Protein AF-A0A7S0W3G4-F1 (afdb_monomer)

Foldseek 3Di:
DDPQLQPAEDEPAQDCDQEDALVVLVNPNHNYYHHHNNPNHPYPNVVCCVDPVNHPVLSSLSSCQLQVCLVPVDGDNPPSPDPDDDDDPSNVVSVVVVVVVVVVVVVVVVVVPD

Mean predicted aligned error: 11.51 Å

Nearest PDB structures (foldseek):
  8xp3-assembly1_JC  TM=8.625E-01  e=6.969E-02  Homo sapiens
  4tzh-assembly2_B  TM=7.902E-01  e=2.704E-01  Leptospira interrogans
  7ax1-assembly1_A  TM=7.245E-01  e=3.253E-01  Homo sapiens
  7txh-assembly2_E  TM=7.767E-01  e=5.326E-01  Homo sapiens
  8glv-assembly1_Eb  TM=8.135E-01  e=1.428E+00  Chlamydomonas reinhardtii

Sequence (114 aa):
MCSLRSLKVLTLEGNKLTAIPYSMCLITSLEKLELRENTNLFDPPYHMVEDHELGLPAIKRYLEGMHLAASLKSLVLTEMKLSFFRPNETLETTLKKLHERLIRAESKTSDHQM

Radius of gyration: 17.59 Å; Cα contacts (8 Å, |Δi|>4): 121; chains: 1; bounding box: 43×24×56 Å

Organism: NCBI:txid464990

pLDDT: mean 70.39, std 9.94, range [41.72, 84.94]

Structure (mmCIF, N/CA/C/O backbone):
data_AF-A0A7S0W3G4-F1
#
_entry.id   AF-A0A7S0W3G4-F1
#
loop_
_atom_site.group_PDB
_atom_site.id
_atom_site.type_symbol
_atom_site.label_atom_id
_atom_site.label_alt_id
_atom_site.label_comp_id
_atom_site.label_asym_id
_atom_site.label_entity_id
_atom_site.label_seq_id
_atom_site.pdbx_PDB_ins_code
_atom_site.Cartn_x
_atom_site.Cartn_y
_atom_site.Cartn_z
_atom_site.occupancy
_atom_site.B_iso_or_equiv
_atom_site.auth_seq_id
_atom_site.auth_comp_id
_atom_site.auth_asym_id
_atom_site.auth_atom_id
_atom_site.pdbx_PDB_model_num
ATOM 1 N N . MET A 1 1 ? -15.630 2.887 -12.544 1.00 41.72 1 MET A N 1
ATOM 2 C CA . MET A 1 1 ? -14.762 2.584 -11.383 1.00 41.72 1 MET A CA 1
ATOM 3 C C . MET A 1 1 ? -14.758 3.759 -10.395 1.00 41.72 1 MET A C 1
ATOM 5 O O . MET A 1 1 ? -13.733 4.400 -10.223 1.00 41.72 1 MET A O 1
ATOM 9 N N . CYS A 1 2 ? -15.906 4.103 -9.787 1.00 47.59 2 CYS A N 1
ATOM 10 C CA . CYS A 1 2 ? -16.076 5.417 -9.131 1.00 47.59 2 CYS A CA 1
ATOM 11 C C . CYS A 1 2 ? -16.771 5.420 -7.755 1.00 47.59 2 CYS A C 1
ATOM 13 O O . CYS A 1 2 ? -17.177 6.487 -7.313 1.00 47.59 2 CYS A O 1
ATOM 15 N N . SER A 1 3 ? -16.942 4.299 -7.051 1.00 53.28 3 SER A N 1
ATOM 16 C CA . SER A 1 3 ? -17.982 4.281 -6.001 1.00 53.28 3 SER A CA 1
ATOM 17 C C . SER A 1 3 ? -17.553 4.561 -4.554 1.00 53.28 3 SER A C 1
ATOM 19 O O . SER A 1 3 ? -18.414 4.522 -3.684 1.00 53.28 3 SER A O 1
ATOM 21 N N . LEU A 1 4 ? -16.281 4.857 -4.257 1.00 63.88 4 LEU A N 1
ATOM 22 C CA . LEU A 1 4 ? -15.828 5.027 -2.861 1.00 63.88 4 LEU A CA 1
ATOM 23 C C . LEU A 1 4 ? -15.244 6.411 -2.540 1.00 63.88 4 LEU A C 1
ATOM 25 O O . LEU A 1 4 ? -14.695 6.596 -1.465 1.00 63.88 4 LEU A O 1
ATOM 29 N N . ARG A 1 5 ? -15.411 7.417 -3.411 1.00 65.75 5 ARG A N 1
ATOM 30 C CA . ARG A 1 5 ? -14.889 8.791 -3.200 1.00 65.75 5 ARG A CA 1
ATOM 31 C C . ARG A 1 5 ? -15.431 9.528 -1.970 1.00 65.75 5 ARG A C 1
ATOM 33 O O . ARG A 1 5 ? -14.971 10.626 -1.694 1.00 65.75 5 ARG A O 1
ATOM 40 N N . SER A 1 6 ? -16.427 8.971 -1.287 1.00 75.94 6 SER A N 1
ATOM 41 C CA . SER A 1 6 ? -16.962 9.522 -0.040 1.00 75.94 6 SER A CA 1
ATOM 42 C C . SER A 1 6 ? -16.663 8.636 1.173 1.00 75.94 6 SER A C 1
ATOM 44 O O . SER A 1 6 ? -17.107 8.942 2.279 1.00 75.94 6 SER A O 1
ATOM 46 N N . LEU A 1 7 ? -15.948 7.524 0.976 1.00 81.00 7 LEU A N 1
ATOM 47 C CA . LEU A 1 7 ? -15.602 6.597 2.041 1.00 81.00 7 LEU A CA 1
ATOM 48 C C . LEU A 1 7 ? -14.524 7.236 2.919 1.00 81.00 7 LEU A C 1
ATOM 50 O O . LEU A 1 7 ? -13.432 7.537 2.435 1.00 81.00 7 LEU A O 1
ATOM 54 N N . LYS A 1 8 ? -14.856 7.460 4.192 1.00 83.75 8 LYS A N 1
ATOM 55 C CA . LYS A 1 8 ? -13.968 8.083 5.186 1.00 83.75 8 LYS A CA 1
ATOM 56 C C . LYS A 1 8 ? -13.251 7.072 6.065 1.00 83.75 8 LYS A C 1
ATOM 58 O O . LYS A 1 8 ? -12.100 7.281 6.428 1.00 83.75 8 LYS A O 1
ATOM 63 N N . VAL A 1 9 ? -13.918 5.968 6.380 1.00 84.94 9 VAL A N 1
ATOM 64 C CA . VAL A 1 9 ? -13.385 4.908 7.234 1.00 84.94 9 VAL A CA 1
ATOM 65 C C . VAL A 1 9 ? -13.524 3.588 6.493 1.00 84.94 9 VAL A C 1
ATOM 67 O O . VAL A 1 9 ? -14.603 3.274 5.990 1.00 84.94 9 VAL A O 1
ATOM 70 N N . LEU A 1 10 ? -12.431 2.836 6.414 1.00 83.12 10 LEU A N 1
ATOM 71 C CA . LEU A 1 10 ? -12.392 1.497 5.842 1.00 83.12 10 LEU A CA 1
ATOM 72 C C . LEU A 1 10 ? -11.768 0.552 6.865 1.00 83.12 10 LEU A C 1
ATOM 74 O O . LEU A 1 10 ? -10.601 0.697 7.225 1.00 83.12 10 LEU A O 1
ATOM 78 N N . THR A 1 11 ? -12.557 -0.416 7.316 1.00 84.06 11 THR A N 1
ATOM 79 C CA . THR A 1 11 ? -12.121 -1.431 8.274 1.00 84.06 11 THR A CA 1
ATOM 80 C C . THR A 1 11 ? -11.981 -2.754 7.542 1.00 84.06 11 THR A C 1
ATOM 82 O O . THR A 1 11 ? -12.953 -3.283 7.008 1.00 84.06 11 THR A O 1
ATOM 85 N N . LEU A 1 12 ? -10.758 -3.265 7.495 1.00 81.50 12 LEU A N 1
ATOM 86 C CA . LEU A 1 12 ? -10.3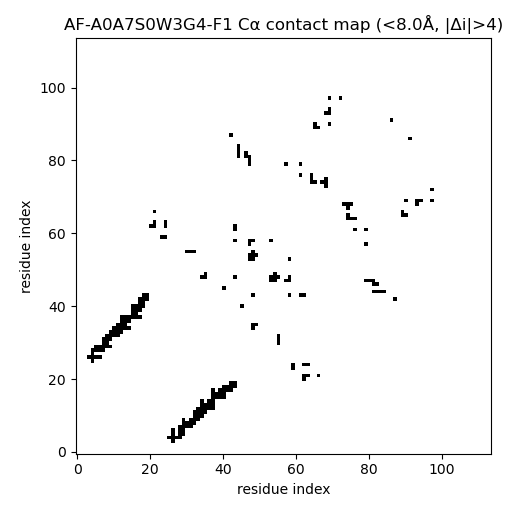82 -4.550 6.910 1.00 81.50 12 LEU A CA 1
ATOM 87 C C . LEU A 1 12 ? -9.714 -5.449 7.957 1.00 81.50 12 LEU A C 1
ATOM 89 O O . LEU A 1 12 ? -9.039 -6.416 7.609 1.00 81.50 12 LEU A O 1
ATOM 93 N N . GLU A 1 13 ? -9.902 -5.136 9.234 1.00 83.25 13 GLU A N 1
ATOM 94 C CA . GLU A 1 13 ? -9.385 -5.910 10.355 1.00 83.25 13 GLU A CA 1
ATOM 95 C C . GLU A 1 13 ? -9.895 -7.361 10.340 1.00 83.25 13 GLU A C 1
ATOM 97 O O . GLU A 1 13 ? -11.014 -7.629 9.898 1.00 83.25 13 GLU A O 1
ATOM 102 N N . GLY A 1 14 ? -9.048 -8.303 10.763 1.00 80.12 14 GLY A N 1
ATOM 103 C CA . GLY A 1 14 ? -9.400 -9.724 10.890 1.00 80.12 14 GLY A CA 1
ATOM 104 C C . GLY A 1 14 ? -9.544 -10.473 9.561 1.00 80.12 14 GLY A C 1
ATOM 105 O O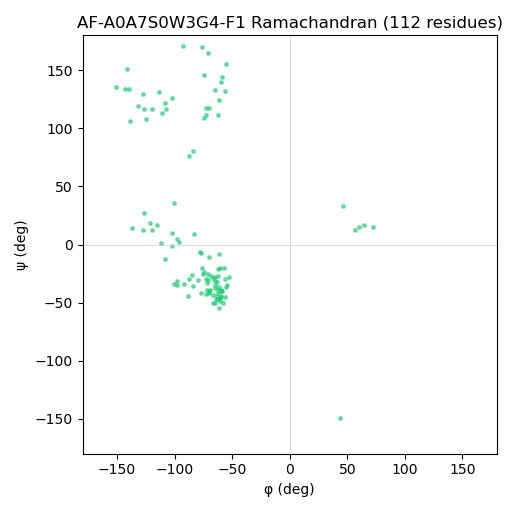 . GLY A 1 14 ? -10.124 -11.560 9.515 1.00 80.12 14 GLY A O 1
ATOM 106 N N . ASN A 1 15 ? -9.048 -9.904 8.458 1.00 80.69 15 ASN A N 1
ATOM 107 C CA . ASN A 1 15 ? -9.080 -10.553 7.151 1.00 80.69 15 ASN A CA 1
ATOM 108 C C . ASN A 1 15 ? -7.800 -11.356 6.868 1.00 80.69 15 ASN A C 1
ATOM 110 O O . ASN A 1 15 ? -6.805 -11.309 7.585 1.00 80.69 15 ASN A O 1
ATOM 114 N N . LYS A 1 16 ? -7.832 -12.137 5.786 1.00 80.75 16 LYS A N 1
ATOM 115 C CA . LYS A 1 16 ? -6.674 -12.892 5.278 1.00 80.75 16 LYS A CA 1
ATOM 116 C C . LYS A 1 16 ? -6.029 -12.174 4.093 1.00 80.75 16 LYS A C 1
ATOM 118 O O . LYS A 1 16 ? -5.620 -12.829 3.134 1.00 80.75 16 LYS A O 1
ATOM 123 N N . LEU A 1 17 ? -6.014 -10.839 4.118 1.00 77.75 17 LEU A N 1
ATOM 124 C CA . LEU A 1 17 ? -5.432 -10.060 3.032 1.00 77.75 17 LEU A CA 1
ATOM 125 C C . LEU A 1 17 ? -3.935 -10.334 2.962 1.00 77.75 17 LEU A C 1
ATOM 127 O O . LEU A 1 17 ? -3.240 -10.330 3.973 1.00 77.75 17 LEU A O 1
ATOM 131 N N . THR A 1 18 ? -3.465 -10.578 1.748 1.00 79.88 18 THR A N 1
ATOM 132 C CA . THR A 1 18 ? -2.050 -10.767 1.427 1.00 79.88 18 THR A CA 1
ATOM 133 C C . THR A 1 18 ? -1.441 -9.505 0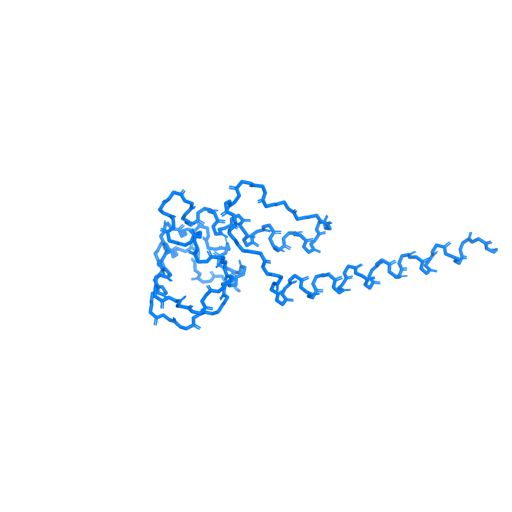.835 1.00 79.88 18 THR A C 1
ATOM 135 O O . THR A 1 18 ? -0.283 -9.191 1.107 1.00 79.88 18 THR A O 1
ATOM 138 N N . ALA A 1 19 ? -2.250 -8.762 0.076 1.00 78.31 19 ALA A N 1
ATOM 139 C CA . ALA A 1 19 ? -1.872 -7.525 -0.580 1.00 78.31 19 ALA A CA 1
ATOM 140 C C . ALA A 1 19 ? -3.001 -6.481 -0.538 1.00 78.31 19 ALA A C 1
ATOM 142 O O . ALA A 1 19 ? -4.187 -6.828 -0.568 1.00 78.31 19 ALA A O 1
ATOM 143 N N . ILE A 1 20 ? -2.631 -5.200 -0.544 1.00 79.12 20 ILE A N 1
ATOM 144 C CA . ILE A 1 20 ? -3.543 -4.069 -0.732 1.00 79.12 20 ILE A CA 1
ATOM 145 C C . ILE A 1 20 ? -3.430 -3.545 -2.167 1.00 79.12 20 ILE A C 1
ATOM 147 O O . ILE A 1 20 ? -2.342 -3.180 -2.609 1.00 79.12 20 ILE A O 1
ATOM 151 N N . PRO A 1 21 ? -4.541 -3.434 -2.911 1.00 75.81 21 PRO A N 1
ATOM 152 C CA . PRO A 1 21 ? -4.491 -2.950 -4.281 1.00 75.81 21 PRO A CA 1
ATOM 153 C C . PRO A 1 21 ? -4.256 -1.434 -4.350 1.00 75.81 21 PRO A C 1
ATOM 155 O O . PRO A 1 21 ? -4.832 -0.663 -3.579 1.00 75.81 21 PRO A O 1
ATOM 158 N N . TYR A 1 22 ? -3.520 -0.983 -5.374 1.00 75.44 22 TYR A N 1
ATOM 159 C CA . TYR A 1 22 ? -3.306 0.446 -5.671 1.00 75.44 22 TYR A CA 1
ATOM 160 C C . TYR A 1 22 ? -4.612 1.251 -5.776 1.00 75.44 22 TYR A C 1
ATOM 162 O O . TYR A 1 22 ? -4.647 2.438 -5.457 1.00 75.44 22 TYR A O 1
ATOM 170 N N . SER A 1 23 ? -5.722 0.618 -6.169 1.00 74.12 23 SER A N 1
ATOM 171 C CA . SER A 1 23 ? -7.032 1.273 -6.222 1.00 74.12 23 SER A CA 1
ATOM 172 C C . SER A 1 23 ? -7.472 1.873 -4.881 1.00 74.12 23 SER A C 1
ATOM 174 O O . SER A 1 23 ? -8.309 2.771 -4.879 1.00 74.12 23 SER A O 1
ATOM 176 N N . MET A 1 24 ? -6.904 1.436 -3.749 1.00 77.62 24 MET A N 1
ATOM 177 C CA . MET A 1 24 ? -7.133 2.077 -2.453 1.00 77.62 24 MET A CA 1
ATOM 178 C C . MET A 1 24 ? -6.526 3.483 -2.345 1.00 77.62 24 MET A C 1
ATOM 180 O O . MET A 1 24 ? -7.095 4.319 -1.644 1.00 77.62 24 MET A O 1
ATOM 184 N N . CYS A 1 25 ? -5.457 3.803 -3.084 1.00 74.69 25 CYS A N 1
ATOM 185 C CA . CYS A 1 25 ? -4.935 5.174 -3.162 1.00 74.69 25 CYS A CA 1
ATOM 186 C C . CYS A 1 25 ? -5.917 6.136 -3.833 1.00 74.69 25 CYS A C 1
ATOM 188 O O . CYS A 1 25 ? -5.951 7.317 -3.500 1.00 74.69 25 CYS A O 1
ATOM 190 N N . LEU A 1 26 ? -6.773 5.630 -4.726 1.00 76.06 26 LEU A N 1
ATOM 191 C CA . LEU A 1 26 ? -7.783 6.437 -5.419 1.00 76.06 26 LEU A CA 1
ATOM 192 C C . LEU A 1 26 ? -8.917 6.901 -4.486 1.00 76.06 26 LEU A C 1
ATOM 194 O O . LEU A 1 26 ? -9.725 7.750 -4.870 1.00 76.06 26 LEU A O 1
ATOM 198 N N . ILE A 1 27 ? -8.986 6.365 -3.262 1.00 81.81 27 ILE A N 1
ATOM 199 C CA . ILE A 1 27 ? -9.932 6.779 -2.225 1.00 81.81 27 ILE A CA 1
ATOM 200 C C . ILE A 1 27 ? -9.350 7.996 -1.490 1.00 81.81 27 ILE A C 1
ATOM 202 O O . ILE A 1 27 ? -8.753 7.909 -0.410 1.00 81.81 27 ILE A O 1
ATOM 206 N N . THR A 1 28 ? -9.501 9.166 -2.107 1.00 78.56 28 THR A N 1
ATOM 207 C CA . THR A 1 28 ? -8.965 10.432 -1.583 1.00 78.56 28 THR A CA 1
ATOM 208 C C . THR A 1 28 ? -9.642 10.877 -0.289 1.00 78.56 28 THR A C 1
ATOM 210 O O . THR A 1 28 ? -8.990 11.503 0.538 1.00 78.56 28 THR A O 1
ATOM 213 N N . SER A 1 29 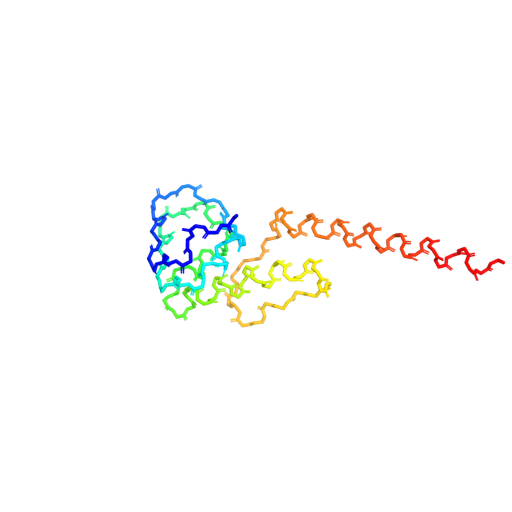? -10.907 10.505 -0.080 1.00 83.25 29 SER A N 1
ATOM 214 C CA . SER A 1 29 ? -11.695 10.824 1.118 1.00 83.25 29 SER A CA 1
ATOM 215 C C . SER A 1 29 ? -11.368 9.982 2.346 1.00 83.25 29 SER A C 1
ATOM 217 O O . SER A 1 29 ? -11.940 10.236 3.401 1.00 83.25 29 SER A O 1
ATOM 219 N N . LEU A 1 30 ? -10.524 8.952 2.211 1.00 83.00 30 LEU A N 1
ATOM 220 C CA . LEU A 1 30 ? -10.241 8.035 3.307 1.00 83.00 30 LEU A CA 1
ATOM 221 C C . LEU A 1 30 ? -9.410 8.745 4.378 1.00 83.00 30 LEU A C 1
ATOM 223 O O . LEU A 1 30 ? -8.281 9.161 4.114 1.00 83.00 30 LEU A O 1
ATOM 227 N N . GLU A 1 31 ? -9.987 8.862 5.568 1.00 83.69 31 GLU A N 1
ATOM 228 C CA . GLU A 1 31 ? -9.400 9.456 6.770 1.00 83.69 31 GLU A CA 1
ATOM 229 C C . GLU A 1 31 ? -8.824 8.367 7.687 1.00 83.69 31 GLU A C 1
ATOM 231 O O . GLU A 1 31 ? -7.823 8.593 8.364 1.00 83.69 31 GLU A O 1
ATOM 236 N N . LYS A 1 32 ? -9.422 7.167 7.687 1.00 82.38 32 LYS A N 1
ATOM 237 C CA . LYS A 1 32 ? -9.022 6.059 8.560 1.00 82.38 32 LYS A CA 1
ATOM 238 C C . LYS A 1 32 ? -9.049 4.709 7.839 1.00 82.38 32 LYS A C 1
ATOM 240 O O . LYS A 1 32 ? -10.023 4.377 7.163 1.00 82.38 32 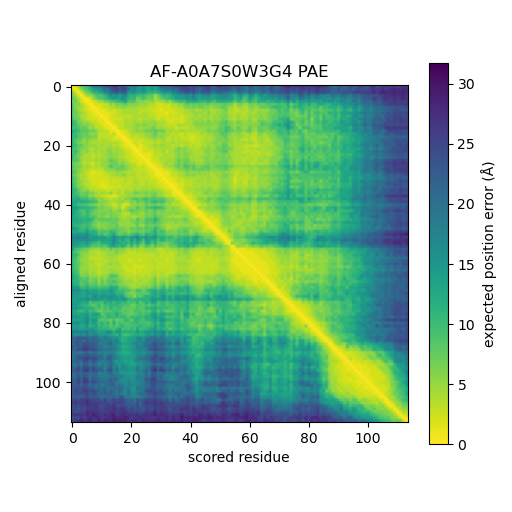LYS A O 1
ATOM 245 N N . LEU A 1 33 ? -7.986 3.928 8.019 1.00 83.19 33 LEU A N 1
ATOM 246 C CA . LEU A 1 33 ? -7.826 2.577 7.485 1.00 83.19 33 LEU A CA 1
ATOM 247 C C . LEU A 1 33 ? -7.355 1.646 8.603 1.00 83.19 33 LEU A C 1
ATOM 249 O O . LEU A 1 33 ? -6.283 1.863 9.158 1.00 83.19 33 LEU A O 1
ATOM 253 N N . GLU A 1 34 ? -8.149 0.628 8.920 1.00 83.75 34 GLU A N 1
ATOM 254 C CA . GLU A 1 34 ? -7.799 -0.396 9.910 1.00 83.75 34 GLU A CA 1
ATOM 255 C C . GLU A 1 34 ? -7.505 -1.709 9.183 1.00 83.75 34 GLU A C 1
ATOM 257 O O . GLU A 1 34 ? -8.348 -2.230 8.454 1.00 83.75 34 GLU A O 1
ATOM 262 N N . LEU A 1 35 ? -6.298 -2.231 9.368 1.00 79.81 35 LEU A N 1
ATOM 263 C CA . LEU A 1 35 ? -5.789 -3.449 8.721 1.00 79.81 35 LEU A CA 1
ATOM 264 C C . LEU A 1 35 ? -5.230 -4.443 9.747 1.00 79.81 35 LEU A C 1
ATOM 266 O O . LEU A 1 35 ? -4.545 -5.399 9.377 1.00 79.81 35 LEU A O 1
ATOM 270 N N . ARG A 1 36 ? -5.505 -4.215 11.035 1.00 77.31 36 ARG A N 1
ATOM 271 C CA . ARG A 1 36 ? -5.061 -5.077 12.134 1.00 77.31 36 ARG A CA 1
ATOM 272 C C . ARG A 1 36 ? -5.510 -6.519 11.896 1.00 77.31 36 ARG A C 1
ATOM 274 O O . ARG A 1 36 ? -6.443 -6.782 11.143 1.00 77.31 36 ARG A O 1
ATOM 281 N N . GLU A 1 37 ? -4.797 -7.468 12.485 1.00 78.19 37 GLU A N 1
ATOM 282 C CA . GLU A 1 37 ? -5.123 -8.897 12.375 1.00 78.19 37 GLU A CA 1
ATOM 283 C C . GLU A 1 37 ? -5.114 -9.476 10.939 1.00 78.19 37 GLU A C 1
ATOM 285 O O . GLU A 1 37 ? -5.569 -10.597 10.725 1.00 78.19 37 GLU A O 1
ATOM 290 N N . ASN A 1 38 ? -4.530 -8.783 9.951 1.00 76.19 38 ASN A N 1
ATOM 291 C CA . ASN A 1 38 ? -4.180 -9.387 8.660 1.00 76.19 38 ASN A CA 1
ATOM 292 C C . ASN A 1 38 ? -2.781 -10.008 8.737 1.00 76.19 38 ASN A C 1
ATOM 294 O O . ASN A 1 38 ? -1.803 -9.461 8.233 1.00 76.19 38 ASN A O 1
ATOM 298 N N . THR A 1 39 ? -2.677 -11.165 9.388 1.00 71.38 39 THR A N 1
ATOM 299 C CA . THR A 1 39 ? -1.394 -11.834 9.689 1.00 71.38 39 THR A CA 1
ATOM 300 C C . THR A 1 39 ? -0.594 -12.254 8.455 1.00 71.38 39 THR A C 1
ATOM 302 O O . THR A 1 39 ? 0.618 -12.428 8.536 1.00 71.38 39 THR A O 1
ATOM 305 N N . ASN A 1 40 ? -1.263 -12.390 7.308 1.00 73.88 40 ASN A N 1
ATOM 306 C CA . ASN A 1 40 ? -0.644 -12.734 6.030 1.00 73.88 40 ASN A CA 1
ATOM 307 C C . ASN A 1 40 ? -0.373 -11.510 5.147 1.00 73.88 40 ASN A C 1
ATOM 309 O O . ASN A 1 40 ? 0.044 -11.684 4.002 1.00 73.88 40 ASN A O 1
ATOM 313 N N . LEU A 1 41 ? -0.620 -10.295 5.644 1.00 74.75 41 LEU A N 1
ATOM 314 C CA . LEU A 1 41 ? -0.391 -9.075 4.888 1.00 74.75 41 LEU A CA 1
ATOM 315 C C . LEU A 1 41 ? 1.107 -8.806 4.813 1.00 74.75 41 LEU A C 1
ATOM 317 O O . LEU A 1 41 ? 1.747 -8.446 5.800 1.00 74.75 41 LEU A O 1
ATOM 321 N N . PHE A 1 42 ? 1.665 -8.988 3.623 1.00 73.75 42 PHE A N 1
ATOM 322 C CA . PHE A 1 42 ? 3.068 -8.693 3.347 1.00 73.75 42 PHE A CA 1
ATOM 323 C C . PHE A 1 42 ? 3.241 -7.455 2.461 1.00 73.75 42 PHE A C 1
ATOM 325 O O . PHE A 1 42 ? 4.357 -6.951 2.343 1.00 73.75 42 PHE A O 1
ATOM 332 N N . ASP A 1 43 ? 2.156 -6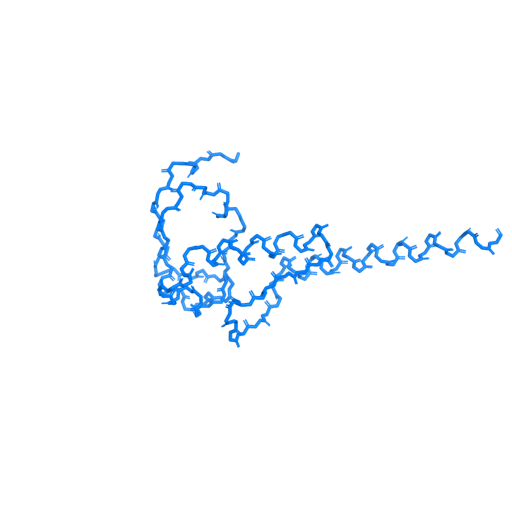.968 1.856 1.00 74.69 43 ASP A N 1
ATOM 333 C CA . ASP A 1 43 ? 2.153 -5.830 0.944 1.00 74.69 43 ASP A CA 1
ATOM 334 C C . ASP A 1 43 ? 0.938 -4.912 1.198 1.00 74.69 43 ASP A C 1
ATOM 336 O O . ASP A 1 43 ? -0.189 -5.272 0.858 1.00 74.69 43 ASP A O 1
ATOM 340 N N . PRO A 1 44 ? 1.103 -3.724 1.797 1.00 73.81 44 PRO A N 1
ATOM 341 C CA . PRO A 1 44 ? 2.340 -3.109 2.263 1.00 73.81 44 PRO A CA 1
ATOM 342 C C . PRO A 1 44 ? 2.905 -3.819 3.512 1.00 73.81 44 PRO A C 1
ATOM 344 O O . PRO A 1 44 ? 2.187 -4.568 4.178 1.00 73.81 44 PRO A O 1
ATOM 347 N N . PRO A 1 45 ? 4.178 -3.576 3.869 1.00 72.56 45 PRO A N 1
ATOM 348 C CA . PRO A 1 45 ? 4.807 -4.193 5.033 1.00 72.56 45 PRO A CA 1
ATOM 349 C C . PRO A 1 45 ? 4.046 -3.937 6.340 1.00 72.56 45 PRO A C 1
ATOM 351 O O . PRO A 1 45 ? 3.733 -2.794 6.669 1.00 72.56 45 PRO A O 1
ATOM 354 N N . TYR A 1 46 ? 3.824 -4.992 7.127 1.00 71.00 46 TYR A N 1
ATOM 355 C CA . TYR A 1 46 ? 3.004 -4.942 8.346 1.00 71.00 46 TYR A CA 1
ATOM 356 C C . TYR A 1 46 ? 3.450 -3.875 9.364 1.00 71.00 46 TYR A C 1
ATOM 358 O O . TYR A 1 46 ? 2.616 -3.198 9.957 1.00 71.00 46 TYR A O 1
ATOM 366 N N . HIS A 1 47 ? 4.757 -3.637 9.507 1.00 72.69 47 HIS A N 1
ATOM 367 C CA . HIS A 1 47 ? 5.276 -2.611 10.421 1.00 72.69 47 HIS A CA 1
ATOM 368 C C . HIS A 1 47 ? 4.819 -1.188 10.053 1.00 72.69 47 HIS A C 1
ATOM 370 O O . HIS A 1 47 ? 4.697 -0.346 10.931 1.00 72.69 47 HIS A O 1
ATOM 376 N N . MET A 1 48 ? 4.524 -0.908 8.778 1.00 73.06 48 MET A N 1
ATOM 377 C CA . MET A 1 48 ? 3.977 0.387 8.353 1.00 73.06 48 MET A CA 1
ATOM 378 C C . MET A 1 48 ? 2.499 0.557 8.718 1.00 73.06 48 MET A C 1
ATOM 380 O O . MET A 1 48 ? 2.000 1.677 8.776 1.00 73.06 48 MET A O 1
ATOM 384 N N . VAL A 1 49 ? 1.796 -0.561 8.894 1.00 70.12 49 VAL A N 1
ATOM 385 C CA . VAL A 1 49 ? 0.380 -0.616 9.265 1.00 70.12 49 VAL A CA 1
ATOM 386 C C . VAL A 1 49 ? 0.216 -0.506 10.780 1.00 70.12 49 VAL A C 1
ATOM 388 O O . VAL A 1 49 ? -0.744 0.093 11.259 1.00 70.12 49 VAL A O 1
ATOM 391 N N . GLU A 1 50 ? 1.149 -1.093 11.525 1.00 67.31 50 GLU A N 1
ATOM 392 C CA . GLU A 1 50 ? 1.164 -1.099 12.986 1.00 67.31 50 GLU A CA 1
ATOM 393 C C . GLU A 1 50 ? 1.707 0.212 13.579 1.00 67.31 50 GLU A C 1
ATOM 395 O O . GLU A 1 50 ? 1.272 0.633 14.653 1.00 67.31 50 GLU A O 1
ATOM 400 N N . ASP A 1 51 ? 2.616 0.887 12.869 1.00 66.44 51 ASP A N 1
ATOM 401 C CA . ASP A 1 51 ? 3.188 2.158 13.306 1.00 66.44 51 ASP A CA 1
ATOM 402 C C . ASP A 1 51 ? 2.158 3.299 13.189 1.00 66.44 51 ASP A C 1
ATOM 404 O O . ASP A 1 51 ? 1.769 3.736 12.099 1.00 66.44 51 ASP A O 1
ATOM 408 N N . HIS A 1 52 ? 1.732 3.795 14.353 1.00 60.47 52 HIS A N 1
ATOM 409 C CA . HIS A 1 52 ? 0.794 4.906 14.495 1.00 60.47 52 HIS A CA 1
ATOM 410 C C . HIS A 1 52 ? 1.301 6.219 13.865 1.00 60.47 52 HIS A C 1
ATOM 412 O O . HIS A 1 52 ? 0.473 7.082 13.565 1.00 60.47 52 HIS A O 1
ATOM 418 N N . GLU A 1 53 ? 2.613 6.383 13.640 1.00 59.16 53 GLU A N 1
ATOM 419 C CA . GLU A 1 53 ? 3.177 7.597 13.031 1.00 59.16 53 GLU A CA 1
ATOM 420 C C . GLU A 1 53 ? 3.215 7.563 11.497 1.00 59.16 53 GLU A C 1
ATOM 422 O O . GLU A 1 53 ? 3.120 8.609 10.853 1.00 59.16 53 GLU A O 1
ATOM 427 N N . LEU A 1 54 ? 3.337 6.378 10.892 1.00 65.00 54 LEU A N 1
ATOM 428 C CA . LEU A 1 54 ? 3.400 6.217 9.434 1.00 65.00 54 LEU A CA 1
ATOM 429 C C . LEU A 1 54 ? 1.996 6.065 8.823 1.00 65.00 54 LEU A C 1
ATOM 431 O O . LEU A 1 54 ? 1.680 6.737 7.834 1.00 65.00 54 LEU A O 1
ATOM 435 N N . GLY A 1 55 ? 1.14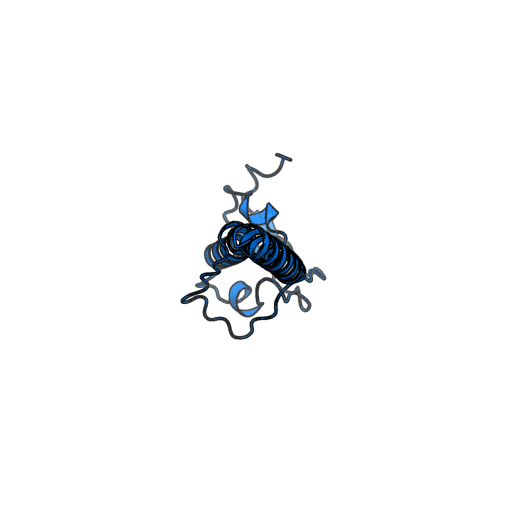0 5.243 9.440 1.00 74.62 55 GLY A N 1
ATOM 436 C CA . GLY A 1 55 ? -0.300 5.141 9.182 1.00 74.62 55 GLY A CA 1
ATOM 437 C C . GLY A 1 55 ? -0.747 5.126 7.708 1.00 74.62 55 GLY A C 1
ATOM 438 O O . GLY A 1 55 ? -0.063 4.660 6.793 1.00 74.62 55 GLY A O 1
ATOM 439 N N . LEU A 1 56 ? -1.947 5.666 7.460 1.00 79.12 56 LEU A N 1
ATOM 440 C CA . LEU A 1 56 ? -2.546 5.761 6.122 1.00 79.12 56 LEU A CA 1
ATOM 441 C C . LEU A 1 56 ? -1.693 6.551 5.098 1.00 79.12 56 LEU A C 1
ATOM 443 O O . LEU A 1 56 ? -1.619 6.116 3.944 1.00 79.12 56 LEU A O 1
ATOM 447 N N . PRO A 1 57 ? -1.042 7.681 5.451 1.00 80.69 57 PRO A N 1
ATOM 448 C CA . PRO A 1 57 ? -0.211 8.426 4.505 1.00 80.69 57 PRO A CA 1
ATOM 449 C C . PRO A 1 57 ? 0.985 7.624 3.980 1.00 80.69 57 PRO A C 1
ATOM 451 O O . PRO A 1 57 ? 1.300 7.708 2.791 1.00 80.69 57 PRO A O 1
ATOM 454 N N . ALA A 1 58 ? 1.639 6.828 4.830 1.00 81.50 58 ALA A N 1
ATOM 455 C CA . ALA A 1 58 ? 2.770 6.008 4.411 1.00 81.50 58 ALA A CA 1
ATOM 456 C C . ALA A 1 58 ? 2.332 4.861 3.495 1.00 81.50 58 ALA A C 1
ATOM 458 O O . ALA A 1 58 ? 2.987 4.612 2.484 1.00 81.50 58 ALA A O 1
ATOM 459 N N . ILE A 1 59 ? 1.190 4.226 3.784 1.00 80.94 59 ILE A N 1
ATOM 460 C CA . ILE A 1 59 ? 0.592 3.204 2.910 1.00 80.94 59 ILE A CA 1
ATOM 461 C C . ILE A 1 59 ? 0.267 3.796 1.533 1.00 80.94 59 ILE A C 1
ATOM 463 O O . ILE A 1 59 ? 0.609 3.200 0.511 1.00 80.94 59 ILE A O 1
ATOM 467 N N . LYS A 1 60 ? -0.334 4.995 1.484 1.00 80.88 60 LYS A N 1
ATOM 468 C CA . LYS A 1 60 ? -0.622 5.685 0.215 1.00 80.88 60 LYS A CA 1
ATOM 469 C C . LYS A 1 60 ? 0.654 5.965 -0.576 1.00 80.88 60 LYS A C 1
ATOM 471 O O . LYS A 1 60 ? 0.726 5.594 -1.744 1.00 80.88 60 LYS A O 1
ATOM 476 N N . ARG A 1 61 ? 1.681 6.528 0.070 1.00 81.75 61 ARG A N 1
ATOM 477 C CA . ARG A 1 61 ? 2.991 6.776 -0.556 1.00 81.75 61 ARG A CA 1
ATOM 478 C C . ARG A 1 61 ? 3.653 5.502 -1.065 1.00 81.75 61 ARG A C 1
ATOM 480 O O . ARG A 1 61 ? 4.221 5.518 -2.151 1.00 81.75 61 ARG A O 1
ATOM 487 N N . TYR A 1 62 ? 3.562 4.410 -0.309 1.00 82.50 62 TYR A N 1
ATOM 488 C CA . TYR A 1 62 ? 4.125 3.123 -0.704 1.00 82.50 62 TYR A CA 1
ATOM 489 C C . TYR A 1 62 ? 3.471 2.630 -1.991 1.00 82.50 62 TYR A C 1
ATOM 491 O O . TYR A 1 62 ? 4.149 2.390 -2.985 1.00 82.50 62 TYR A O 1
ATOM 499 N N . LEU A 1 63 ? 2.141 2.545 -1.995 1.00 80.12 63 LEU A N 1
ATOM 500 C CA . LEU A 1 63 ? 1.364 2.055 -3.130 1.00 80.12 63 LEU A CA 1
ATOM 501 C C . LEU A 1 63 ? 1.493 2.973 -4.357 1.00 80.12 63 LEU A C 1
ATOM 503 O O . LEU A 1 63 ? 1.576 2.484 -5.483 1.00 80.12 63 LEU A O 1
ATOM 507 N N . GLU A 1 64 ? 1.552 4.292 -4.158 1.00 79.44 64 GLU A N 1
ATOM 508 C CA . GLU A 1 64 ? 1.837 5.258 -5.223 1.00 79.44 64 GLU A CA 1
ATOM 509 C C . GLU A 1 64 ? 3.246 5.077 -5.785 1.00 79.44 64 GLU A C 1
ATOM 511 O O . GLU A 1 64 ? 3.397 4.991 -7.001 1.00 79.44 64 GLU A O 1
ATOM 516 N N . GLY A 1 65 ? 4.263 4.946 -4.931 1.00 77.31 65 GLY A N 1
ATOM 517 C CA . GLY A 1 65 ? 5.639 4.676 -5.343 1.00 77.31 65 GLY A CA 1
ATOM 518 C C . GLY A 1 65 ? 5.757 3.365 -6.119 1.00 77.31 65 GLY A C 1
ATOM 519 O O . GLY A 1 65 ? 6.366 3.340 -7.185 1.00 77.31 65 GLY A O 1
ATOM 520 N N . MET A 1 66 ? 5.103 2.300 -5.645 1.00 76.00 66 MET A N 1
ATOM 521 C CA . MET A 1 66 ? 5.041 0.997 -6.318 1.00 76.00 66 MET A CA 1
ATOM 522 C C . MET A 1 66 ? 4.396 1.093 -7.706 1.00 76.00 66 MET A C 1
ATOM 524 O O . MET A 1 66 ? 4.915 0.540 -8.675 1.00 76.00 66 MET A O 1
ATOM 528 N N . HIS A 1 67 ? 3.270 1.801 -7.822 1.00 74.25 67 HIS A N 1
ATOM 529 C CA . HIS A 1 67 ? 2.550 1.935 -9.087 1.00 74.25 67 HIS A CA 1
ATOM 530 C C . HIS A 1 67 ? 3.276 2.858 -10.075 1.00 74.25 67 HIS A C 1
ATOM 532 O O . HIS A 1 67 ? 3.394 2.552 -11.264 1.00 74.25 67 HIS A O 1
ATOM 538 N N . LEU A 1 68 ? 3.799 3.984 -9.587 1.00 68.75 68 LEU A N 1
ATOM 539 C CA . LEU A 1 68 ? 4.527 4.950 -10.402 1.00 68.75 68 LEU A CA 1
ATOM 540 C C . LEU A 1 68 ? 5.892 4.422 -10.830 1.00 68.75 68 LEU A C 1
ATOM 542 O O . LEU A 1 68 ? 6.307 4.735 -11.943 1.00 68.75 68 LEU A O 1
ATOM 546 N N . ALA A 1 69 ? 6.550 3.569 -10.041 1.00 67.81 69 ALA A N 1
ATOM 547 C CA . ALA A 1 69 ? 7.795 2.915 -10.444 1.00 67.81 69 ALA A CA 1
ATOM 548 C C . ALA A 1 69 ? 7.658 2.158 -11.767 1.00 67.81 69 ALA A C 1
ATOM 550 O O . ALA A 1 69 ? 8.573 2.182 -12.595 1.00 67.81 69 ALA A O 1
ATOM 551 N N . ALA A 1 70 ? 6.481 1.578 -12.015 1.00 63.75 70 ALA A N 1
ATOM 552 C CA . ALA A 1 70 ? 6.176 0.922 -13.277 1.00 63.75 70 ALA A CA 1
ATOM 553 C C . ALA A 1 70 ? 6.138 1.850 -14.481 1.00 63.75 70 ALA A C 1
ATOM 555 O O . ALA A 1 70 ? 6.486 1.454 -15.596 1.00 63.75 70 ALA A O 1
ATOM 556 N N . SER A 1 71 ? 5.748 3.095 -14.245 1.00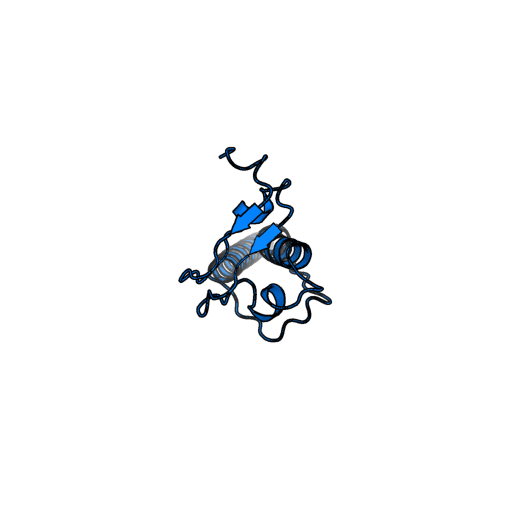 66.50 71 SER A N 1
ATOM 557 C CA . SER A 1 71 ? 5.635 4.112 -15.283 1.00 66.50 71 SER A CA 1
ATOM 558 C C . SER A 1 71 ? 6.921 4.930 -15.435 1.00 66.50 71 SER A C 1
ATOM 560 O O . SER A 1 71 ? 7.273 5.311 -16.549 1.00 66.50 71 SER A O 1
ATOM 562 N N . LEU A 1 72 ? 7.644 5.171 -14.337 1.00 61.06 72 LEU A N 1
ATOM 563 C CA . LEU A 1 72 ? 8.748 6.133 -14.252 1.00 61.06 72 LEU A CA 1
ATOM 564 C C . LEU A 1 72 ? 10.148 5.499 -14.300 1.00 61.06 72 LEU A C 1
ATOM 566 O O . LEU A 1 72 ? 11.133 6.231 -14.275 1.00 61.06 72 LEU A O 1
ATOM 570 N N . LYS A 1 73 ? 10.265 4.164 -14.388 1.00 68.75 73 LYS A N 1
ATOM 571 C CA . LYS A 1 73 ? 11.546 3.416 -14.348 1.00 68.75 73 LYS A CA 1
ATOM 572 C C . LYS A 1 73 ? 12.400 3.670 -13.096 1.00 68.75 73 LYS A C 1
ATOM 574 O O . LYS A 1 73 ? 13.573 3.309 -13.071 1.00 68.75 73 LYS A O 1
ATOM 579 N N . SER A 1 74 ? 11.831 4.301 -12.079 1.00 65.81 74 SER A N 1
ATOM 580 C CA . SER A 1 74 ? 12.511 4.688 -10.850 1.00 65.81 74 SER A CA 1
ATOM 581 C C . SER A 1 74 ? 11.552 4.506 -9.689 1.00 65.81 74 SER A C 1
ATOM 583 O O . SER A 1 74 ? 10.388 4.896 -9.780 1.00 65.81 74 SER A O 1
ATOM 585 N N . LEU A 1 75 ? 12.042 3.897 -8.615 1.00 72.38 75 LEU A N 1
ATOM 586 C CA . LEU A 1 75 ? 11.282 3.618 -7.409 1.00 72.38 75 LEU A CA 1
ATOM 587 C C . LEU A 1 75 ? 11.944 4.332 -6.230 1.00 72.38 75 LEU A C 1
ATOM 589 O O . LEU A 1 75 ? 13.076 4.014 -5.874 1.00 72.38 75 LEU A O 1
ATOM 593 N N . VAL A 1 76 ? 11.229 5.278 -5.621 1.00 67.62 76 VAL A N 1
ATOM 594 C CA . VAL A 1 76 ? 11.713 6.055 -4.473 1.00 67.62 76 VAL A CA 1
ATOM 595 C C . VAL A 1 76 ? 10.924 5.644 -3.232 1.00 67.62 76 VAL A C 1
ATOM 597 O O . VAL A 1 76 ? 9.724 5.886 -3.159 1.00 67.62 76 VAL A O 1
ATOM 600 N N . LEU A 1 77 ? 11.605 5.015 -2.270 1.00 71.19 77 LEU A N 1
ATOM 601 C CA . LEU A 1 77 ? 11.044 4.552 -0.987 1.00 71.19 77 LEU A CA 1
ATOM 602 C C . LEU A 1 77 ? 11.838 5.082 0.218 1.00 71.19 77 LEU A C 1
ATOM 604 O O . LEU A 1 77 ? 11.930 4.433 1.262 1.00 71.19 77 LEU A O 1
ATOM 608 N N . THR A 1 78 ? 12.484 6.234 0.059 1.00 73.25 78 THR A N 1
ATOM 609 C CA . THR A 1 78 ? 13.333 6.833 1.092 1.00 73.25 78 THR A CA 1
ATOM 610 C C . THR A 1 78 ? 12.520 7.105 2.362 1.00 73.25 78 THR A C 1
ATOM 612 O O . THR A 1 78 ? 11.369 7.524 2.282 1.00 73.25 78 THR A O 1
ATOM 615 N N . GLU A 1 79 ? 13.116 6.849 3.531 1.00 69.19 79 GLU A N 1
ATOM 616 C CA . GLU A 1 79 ? 12.527 7.120 4.860 1.00 69.19 79 GLU A CA 1
ATOM 617 C C . GLU A 1 79 ? 11.256 6.325 5.219 1.00 69.19 79 GLU A C 1
ATOM 619 O O . GLU A 1 79 ? 10.583 6.628 6.200 1.00 69.19 79 GLU A O 1
ATOM 624 N N . MET A 1 80 ? 10.950 5.235 4.509 1.00 67.62 80 MET A N 1
ATOM 625 C CA . MET A 1 80 ? 9.756 4.416 4.786 1.00 67.62 80 MET A CA 1
ATOM 626 C C . MET A 1 80 ? 9.937 3.377 5.910 1.00 67.62 80 MET A C 1
ATOM 628 O O . MET A 1 80 ? 9.070 2.531 6.098 1.00 67.62 80 MET A O 1
ATOM 632 N N . LYS A 1 81 ? 11.066 3.431 6.640 1.00 67.75 81 LYS A N 1
ATOM 633 C CA . LYS A 1 81 ? 11.448 2.530 7.752 1.00 67.75 81 LYS A CA 1
ATOM 634 C C . LYS A 1 81 ? 11.241 1.030 7.461 1.00 67.75 81 LYS A C 1
ATOM 636 O O . LYS A 1 81 ? 10.962 0.251 8.367 1.00 67.75 81 LYS A O 1
ATOM 641 N N . LEU A 1 82 ? 11.419 0.631 6.199 1.00 65.50 82 LEU A N 1
ATOM 642 C CA . LEU A 1 82 ? 11.142 -0.721 5.717 1.00 65.50 82 LEU A CA 1
ATOM 643 C C . LEU A 1 82 ? 12.027 -1.759 6.416 1.00 65.50 82 LEU A C 1
ATOM 645 O O . LEU A 1 82 ? 13.227 -1.821 6.160 1.00 65.50 82 LEU A O 1
ATOM 649 N N . SER A 1 83 ? 11.439 -2.615 7.252 1.00 65.12 83 SER A N 1
ATOM 650 C CA . SER A 1 83 ? 12.149 -3.766 7.833 1.00 65.12 83 SER A CA 1
ATOM 651 C C . SER A 1 83 ? 12.357 -4.905 6.831 1.00 65.12 83 SER A C 1
ATOM 653 O O . SER A 1 83 ? 13.287 -5.699 6.964 1.00 65.12 83 SER A O 1
ATOM 655 N N . PHE A 1 84 ? 11.500 -4.985 5.813 1.00 59.84 84 PHE A N 1
ATOM 656 C CA . PHE A 1 84 ? 11.552 -6.014 4.789 1.00 59.84 84 PHE A CA 1
ATOM 657 C C . PHE A 1 84 ? 10.995 -5.488 3.465 1.00 59.84 84 PHE A C 1
ATOM 659 O O . PHE A 1 84 ? 9.955 -4.830 3.443 1.00 59.84 84 PHE A O 1
ATOM 666 N N . PHE A 1 85 ? 11.683 -5.786 2.362 1.00 62.25 85 PHE A N 1
ATOM 667 C CA . PHE A 1 85 ? 11.271 -5.420 1.008 1.00 62.25 85 PHE A CA 1
ATOM 668 C C . PHE A 1 85 ? 11.213 -6.685 0.151 1.00 62.25 85 PHE A C 1
ATOM 670 O O . PHE A 1 85 ? 12.250 -7.261 -0.182 1.00 62.25 85 PHE A O 1
ATOM 677 N N . ARG A 1 86 ? 10.001 -7.136 -0.193 1.00 58.09 86 ARG A N 1
ATOM 678 C CA . ARG A 1 86 ? 9.794 -8.177 -1.205 1.00 58.09 86 ARG A CA 1
ATOM 679 C C . ARG A 1 86 ? 9.074 -7.591 -2.414 1.00 58.09 86 ARG A C 1
ATOM 681 O O . ARG A 1 86 ? 8.061 -6.922 -2.224 1.00 58.09 86 ARG A O 1
ATOM 688 N N . PRO A 1 87 ? 9.565 -7.839 -3.639 1.00 54.81 87 PRO A N 1
ATOM 689 C CA . PRO A 1 87 ? 8.829 -7.469 -4.837 1.00 54.81 87 PRO A CA 1
ATOM 690 C C . PRO A 1 87 ? 7.492 -8.220 -4.848 1.00 54.81 87 PRO A C 1
ATOM 692 O O . PRO A 1 87 ? 7.476 -9.446 -4.748 1.00 54.81 87 PRO A O 1
ATOM 695 N N . ASN A 1 88 ? 6.379 -7.494 -4.941 1.00 59.94 88 ASN A N 1
ATOM 696 C CA . ASN A 1 88 ? 5.068 -8.082 -5.212 1.00 59.94 88 ASN A CA 1
ATOM 697 C C . ASN A 1 88 ? 4.946 -8.460 -6.706 1.00 59.94 88 ASN A C 1
ATOM 699 O O . ASN A 1 88 ? 5.771 -8.054 -7.532 1.00 59.94 88 ASN A O 1
ATOM 703 N N . GLU A 1 89 ? 3.888 -9.188 -7.080 1.00 54.69 89 GLU A N 1
ATOM 704 C CA . GLU A 1 89 ? 3.620 -9.557 -8.485 1.00 54.69 89 GLU A CA 1
ATOM 705 C C . GLU A 1 89 ? 3.537 -8.326 -9.412 1.00 54.69 89 GLU A C 1
ATOM 707 O O . GLU A 1 89 ? 3.895 -8.378 -10.592 1.00 54.69 89 GLU A O 1
ATOM 712 N N . THR A 1 90 ? 3.115 -7.174 -8.886 1.00 53.50 90 THR A N 1
ATOM 713 C CA . THR A 1 90 ? 3.019 -5.910 -9.634 1.00 53.50 90 THR A CA 1
ATOM 714 C C . THR A 1 90 ? 4.398 -5.344 -9.993 1.00 53.50 90 THR A C 1
ATOM 716 O O . THR A 1 90 ? 4.604 -4.850 -11.103 1.00 53.50 90 THR A O 1
ATOM 719 N N . LEU A 1 91 ? 5.374 -5.445 -9.090 1.00 61.78 91 LEU A N 1
ATOM 720 C CA . LEU A 1 91 ? 6.773 -5.080 -9.311 1.00 61.78 91 LEU A CA 1
ATOM 721 C C . LEU A 1 91 ? 7.449 -6.082 -10.241 1.00 61.78 91 LEU A C 1
ATOM 723 O O . LEU A 1 91 ? 8.206 -5.687 -11.122 1.00 61.78 91 LEU A O 1
ATOM 727 N N . GLU A 1 92 ? 7.146 -7.369 -10.095 1.00 56.69 92 GLU A N 1
ATOM 728 C CA . GLU A 1 92 ? 7.708 -8.414 -10.947 1.00 56.69 92 GLU A CA 1
ATOM 729 C C . GLU A 1 92 ? 7.223 -8.279 -12.400 1.00 56.69 92 GLU A C 1
ATOM 731 O O . GLU A 1 92 ? 8.022 -8.317 -13.338 1.00 56.69 92 GLU A O 1
ATOM 736 N N . THR A 1 93 ? 5.928 -8.019 -12.606 1.00 55.88 93 THR A N 1
ATOM 737 C CA . THR A 1 93 ? 5.367 -7.720 -13.937 1.00 55.88 93 THR A CA 1
ATOM 738 C C . THR A 1 93 ? 5.903 -6.413 -14.509 1.00 55.88 93 THR A C 1
ATOM 740 O O . THR A 1 93 ? 6.135 -6.309 -15.714 1.00 55.88 93 THR A O 1
ATOM 743 N N . THR A 1 94 ? 6.146 -5.423 -13.657 1.00 56.75 94 THR A N 1
ATOM 744 C CA . THR A 1 94 ? 6.784 -4.162 -14.031 1.00 56.75 94 THR A CA 1
ATOM 745 C C . THR A 1 94 ? 8.222 -4.362 -14.485 1.00 56.75 94 THR A C 1
ATOM 747 O O . THR A 1 94 ? 8.584 -3.892 -15.559 1.00 56.75 94 THR A O 1
ATOM 750 N N . LEU A 1 95 ? 9.030 -5.082 -13.707 1.00 58.25 95 LEU A N 1
ATOM 751 C CA . LEU A 1 95 ? 10.419 -5.395 -14.028 1.00 58.25 95 LEU A CA 1
ATOM 752 C C . LEU A 1 95 ? 10.505 -6.232 -15.303 1.00 58.25 95 LEU A C 1
ATOM 754 O O . LEU A 1 95 ? 11.317 -5.911 -16.166 1.00 58.25 95 LEU A O 1
ATOM 758 N N . LYS A 1 96 ? 9.613 -7.217 -15.485 1.00 66.31 96 LYS A N 1
ATOM 759 C CA . LYS A 1 96 ? 9.488 -7.968 -16.746 1.00 66.31 96 LYS A CA 1
ATOM 760 C C . LYS A 1 96 ? 9.182 -7.049 -17.926 1.00 66.31 96 LYS A C 1
ATOM 762 O O . LYS A 1 96 ? 9.911 -7.071 -18.911 1.00 66.31 96 LYS A O 1
ATOM 767 N N . LYS A 1 97 ? 8.178 -6.173 -17.812 1.00 64.56 97 LYS A N 1
ATOM 768 C CA . LYS A 1 97 ? 7.847 -5.196 -18.868 1.00 64.56 97 LYS A CA 1
ATOM 769 C C . LYS A 1 97 ? 8.995 -4.227 -19.148 1.00 64.56 97 LYS A C 1
ATOM 771 O O . LYS A 1 97 ? 9.196 -3.823 -20.291 1.00 64.56 97 LYS A O 1
ATOM 776 N N . LEU A 1 98 ? 9.741 -3.820 -18.125 1.00 58.94 98 LEU A N 1
ATOM 777 C CA . LEU A 1 98 ? 10.886 -2.926 -18.273 1.00 58.94 98 LEU A CA 1
ATOM 778 C C . LEU A 1 98 ? 12.046 -3.632 -18.973 1.00 58.94 98 LEU A C 1
ATOM 780 O O . LEU A 1 98 ? 12.646 -3.051 -19.872 1.00 58.94 98 LEU A O 1
ATOM 784 N N . HIS A 1 99 ? 12.297 -4.889 -18.612 1.00 68.81 99 HIS A N 1
ATOM 785 C CA . HIS A 1 99 ? 13.283 -5.758 -19.240 1.00 68.81 99 HIS A CA 1
ATOM 786 C C . HIS A 1 99 ? 12.949 -6.008 -20.717 1.00 68.81 99 HIS A C 1
ATOM 788 O O . HIS A 1 99 ? 13.791 -5.786 -21.580 1.00 68.81 99 HIS A O 1
ATOM 794 N N . GLU A 1 100 ? 11.695 -6.331 -21.039 1.00 70.44 100 GLU A N 1
ATOM 795 C CA . GLU A 1 100 ? 11.225 -6.470 -22.425 1.00 70.44 100 GLU A CA 1
ATOM 796 C C . GLU A 1 100 ? 11.398 -5.177 -23.235 1.00 70.44 100 GLU A C 1
ATOM 798 O O . GLU A 1 100 ? 11.767 -5.211 -24.410 1.00 70.44 100 GLU A O 1
ATOM 803 N N . ARG A 1 101 ? 11.147 -4.015 -22.619 1.00 70.62 101 ARG A N 1
ATOM 804 C CA . ARG A 1 101 ? 11.359 -2.711 -23.264 1.00 70.62 101 ARG A CA 1
ATOM 805 C C . ARG A 1 101 ? 12.837 -2.372 -23.427 1.00 70.62 101 ARG A C 1
ATOM 807 O O . ARG A 1 101 ? 13.159 -1.707 -24.406 1.00 70.62 101 ARG A O 1
ATOM 814 N N . LEU A 1 102 ? 13.700 -2.799 -22.504 1.00 68.69 102 LEU A N 1
ATOM 815 C CA . LEU A 1 102 ? 15.149 -2.629 -22.602 1.00 68.69 102 LEU A CA 1
ATOM 816 C C . LEU A 1 102 ? 15.693 -3.461 -23.768 1.00 68.69 102 LEU A C 1
ATOM 818 O O . LEU A 1 102 ? 16.288 -2.892 -24.674 1.00 68.69 102 LEU A O 1
ATOM 822 N N . ILE A 1 103 ? 15.335 -4.749 -23.832 1.00 72.88 103 ILE A N 1
ATOM 823 C CA . ILE A 1 103 ? 15.704 -5.653 -24.934 1.00 72.88 103 ILE A CA 1
ATOM 824 C C . ILE A 1 103 ? 15.243 -5.085 -26.282 1.00 72.88 103 ILE A C 1
ATOM 826 O O . ILE A 1 103 ? 15.997 -5.058 -27.251 1.00 72.88 103 ILE A O 1
ATOM 830 N N . ARG A 1 104 ? 14.002 -4.585 -26.357 1.00 73.06 104 ARG A N 1
ATOM 831 C CA . ARG A 1 104 ? 13.445 -4.014 -27.595 1.00 73.06 104 ARG A CA 1
ATOM 832 C C . ARG A 1 104 ? 14.073 -2.661 -27.971 1.00 73.06 104 ARG A C 1
ATOM 834 O O . ARG A 1 104 ? 14.022 -2.269 -29.135 1.00 73.06 104 ARG A O 1
ATOM 841 N N . ALA A 1 105 ? 14.607 -1.916 -27.003 1.00 69.44 105 ALA A N 1
ATOM 842 C CA . ALA A 1 105 ? 15.361 -0.690 -27.259 1.00 69.44 105 ALA A CA 1
ATOM 843 C C . ALA A 1 105 ? 16.783 -1.013 -27.743 1.00 69.44 105 ALA A C 1
ATOM 845 O O . ALA A 1 105 ? 17.246 -0.411 -28.708 1.00 69.44 105 ALA A O 1
ATOM 846 N N . GLU A 1 106 ? 17.435 -2.010 -27.144 1.00 69.19 106 GLU A N 1
ATOM 847 C CA . GLU A 1 106 ? 18.754 -2.499 -27.555 1.00 69.19 106 GLU A CA 1
ATOM 848 C C . GLU A 1 106 ? 18.714 -3.083 -28.974 1.00 69.19 106 GLU A C 1
ATOM 850 O O . GLU A 1 106 ? 19.520 -2.683 -29.810 1.00 69.19 106 GLU A O 1
ATOM 855 N N . SER A 1 107 ? 17.698 -3.890 -29.311 1.00 64.12 107 SER A N 1
ATOM 856 C CA . SER A 1 107 ? 17.541 -4.457 -30.661 1.00 64.12 107 SER A CA 1
ATOM 857 C C . SER A 1 107 ? 17.327 -3.395 -31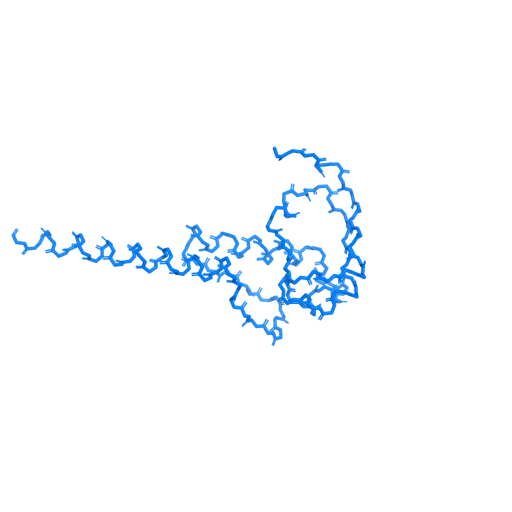.747 1.00 64.12 107 SER A C 1
ATOM 859 O O . SER A 1 107 ? 17.767 -3.567 -32.876 1.00 64.12 107 SER A O 1
ATOM 861 N N . LYS A 1 108 ? 16.670 -2.273 -31.419 1.00 60.62 108 LYS A N 1
ATOM 862 C CA . LYS A 1 108 ? 16.474 -1.147 -32.350 1.00 60.62 108 LYS A CA 1
ATOM 863 C C . LYS A 1 108 ? 17.725 -0.295 -32.553 1.00 60.62 108 LYS A C 1
ATOM 865 O O . LYS A 1 108 ? 17.791 0.441 -33.531 1.00 60.62 108 LYS A O 1
ATOM 870 N N . THR A 1 109 ? 18.682 -0.356 -31.630 1.00 56.41 109 THR A N 1
ATOM 871 C CA . THR A 1 109 ? 19.912 0.444 -31.707 1.00 56.41 109 THR A CA 1
ATOM 872 C C . THR A 1 109 ? 20.962 -0.252 -32.583 1.00 56.41 109 THR A C 1
ATOM 874 O O . THR A 1 109 ? 21.764 0.420 -33.224 1.00 56.41 109 THR A O 1
ATOM 877 N N . SER A 1 110 ? 20.904 -1.585 -32.690 1.00 55.00 110 SER A N 1
ATOM 878 C CA . SER A 1 110 ? 21.776 -2.393 -33.556 1.00 55.00 110 SER A CA 1
ATOM 879 C C . SER A 1 110 ? 21.451 -2.275 -35.054 1.00 55.00 110 SER A C 1
ATOM 881 O O . SER A 1 110 ? 22.361 -2.344 -35.872 1.00 55.00 110 SER A O 1
ATOM 883 N N . ASP A 1 111 ? 20.188 -2.031 -35.422 1.00 55.81 111 ASP A N 1
ATOM 884 C CA . ASP A 1 111 ? 19.754 -1.896 -36.827 1.00 55.81 111 ASP A CA 1
ATOM 885 C C . ASP A 1 111 ? 20.085 -0.526 -37.461 1.00 55.81 111 ASP A C 1
ATOM 887 O O . ASP A 1 111 ? 19.871 -0.331 -38.653 1.00 55.81 111 ASP A O 1
ATOM 891 N N . HIS A 1 112 ? 20.596 0.445 -36.693 1.00 52.50 112 HIS A N 1
ATOM 892 C CA . HIS A 1 112 ? 20.981 1.778 -37.197 1.00 52.50 112 HIS A CA 1
ATOM 893 C C . HIS A 1 112 ? 22.499 1.957 -37.398 1.00 52.50 112 HIS A C 1
ATOM 895 O O . HIS A 1 112 ? 22.954 3.075 -37.636 1.00 52.50 112 HIS A O 1
ATOM 901 N N . GLN A 1 113 ? 23.283 0.876 -37.297 1.00 48.31 113 GLN A N 1
ATOM 902 C CA . GLN A 1 113 ? 24.737 0.870 -37.531 1.00 48.31 113 GLN A CA 1
ATOM 903 C C . GLN A 1 113 ? 25.188 0.024 -38.744 1.00 48.31 113 GLN A C 1
ATOM 905 O O . GLN A 1 113 ? 26.381 -0.255 -38.861 1.00 48.31 113 GLN A O 1
ATOM 910 N N . MET A 1 114 ? 24.284 -0.338 -39.665 1.00 44.22 114 MET A N 1
ATOM 911 C CA . MET A 1 114 ? 24.638 -0.878 -40.993 1.00 44.22 114 MET A CA 1
ATOM 912 C C . MET A 1 114 ? 24.251 0.079 -42.114 1.00 44.22 114 MET A C 1
ATOM 914 O O . MET A 1 114 ? 23.116 0.602 -42.070 1.00 44.22 114 MET A O 1
#

Secondary structure (DSSP, 8-state):
--TTTT--EEE-TT---SB--GGGTT-TT--EEE-TT-TT--BS-HHHHH-TTTHHHHHHHHHHHHHHHHHHS----TT---S-----HHHHHHHHHHHHHHHHHHHHHHTT--

Solvent-accessible surface area (backbone atoms only — not comparable to full-atom values): 6881 Å² total; per-residue (Å²): 143,77,91,47,64,79,40,38,70,48,80,50,53,71,36,83,43,46,64,68,64,60,73,60,59,70,34,73,43,50,77,43,74,42,58,53,68,25,84,58,31,62,37,68,46,52,69,46,69,70,33,84,87,46,30,68,66,45,52,39,52,49,41,49,29,59,57,44,22,62,76,66,82,52,75,73,70,82,92,64,78,72,90,67,88,76,84,48,73,69,50,50,54,31,51,50,53,50,49,53,51,47,55,57,50,54,60,58,58,63,70,74,76,117

InterPro domains:
  IPR032675 Leucine-rich repeat domain superfamily [G3DSA:3.80.10.10] (1-103)